Protein AF-A0A7V8ATJ8-F1 (afdb_monomer)

Solvent-accessible surface area (backbone atoms only — not comparable to full-atom values): 4185 Å² total; per-residue (Å²): 115,69,68,62,53,54,51,53,50,53,53,50,48,45,54,56,46,57,81,74,50,84,80,86,65,88,48,87,72,59,68,46,86,63,36,68,46,52,49,53,50,51,53,49,52,51,48,53,48,42,45,62,71,50,47,44,62,73,68,57,71,66,86,70,77,71,77,113

Secondary structure (DSSP, 8-state):
-HHHHHHHHHHHHHHHHTTTSPP--SSGGGGSTTHHHHHHHHHHHHHHHHIIIIIHHHH---GGGG--

Radius of gyration: 18.55 Å; Cα contacts (8 Å, |Δi|>4): 18; chains: 1; bounding box: 38×36×51 Å

Mean predicted aligned error: 7.09 Å

pLDDT: mean 85.8, std 8.75, range [63.62, 97.0]

Sequence (68 aa):
MRMKLLFSLLLFASVVAEFFVLKHVYFPWEDVPLFYAAFGFVAFVLFMLGAKYVLLPIVRRGETYYDD

Foldseek 3Di:
DVVVVVVVVVLVVVLVVQVVDDDPDPDPVSVDRCNVSVVVVVVVVVVVCCCVPPVCVVVDDDPCPPVD

Structure (mmCIF, N/CA/C/O backbone):
data_AF-A0A7V8ATJ8-F1
#
_entry.id   AF-A0A7V8ATJ8-F1
#
loop_
_atom_site.group_PDB
_atom_site.id
_atom_site.type_symbol
_atom_site.label_atom_id
_atom_site.label_alt_id
_atom_site.label_comp_id
_atom_site.label_asym_id
_atom_site.label_entity_id
_atom_site.label_seq_id
_atom_site.pdbx_PDB_ins_code
_atom_site.Cartn_x
_atom_site.Cartn_y
_atom_site.Cartn_z
_atom_site.occupancy
_atom_site.B_iso_or_equiv
_atom_site.auth_seq_id
_atom_site.auth_comp_id
_atom_site.auth_asym_id
_atom_site.auth_atom_id
_atom_site.pdbx_PDB_model_num
ATOM 1 N N . MET A 1 1 ? -5.310 18.402 0.840 1.00 63.62 1 MET A N 1
ATOM 2 C CA . MET A 1 1 ? -4.619 18.259 -0.466 1.00 63.62 1 MET A CA 1
ATOM 3 C C . MET A 1 1 ? -3.171 17.765 -0.325 1.00 63.62 1 MET A C 1
ATOM 5 O O . MET A 1 1 ? -2.798 16.854 -1.048 1.00 63.62 1 MET A O 1
ATOM 9 N N . ARG A 1 2 ? -2.394 18.257 0.659 1.00 81.81 2 ARG A N 1
ATOM 10 C CA . ARG A 1 2 ? -0.983 17.870 0.908 1.00 81.81 2 ARG A CA 1
ATOM 11 C C . ARG A 1 2 ? -0.722 16.361 1.077 1.00 81.81 2 ARG A C 1
ATOM 13 O O . ARG A 1 2 ? 0.173 15.833 0.438 1.00 81.81 2 ARG A O 1
ATOM 20 N N . MET A 1 3 ? -1.532 15.648 1.865 1.00 83.38 3 MET A N 1
ATOM 21 C CA . MET A 1 3 ? -1.307 14.212 2.126 1.00 83.38 3 MET A CA 1
ATOM 22 C C . MET A 1 3 ? -1.516 13.324 0.889 1.00 83.38 3 MET A C 1
ATOM 24 O O . MET A 1 3 ? -0.806 12.342 0.719 1.00 83.38 3 MET A O 1
ATOM 28 N N . LYS A 1 4 ? -2.447 13.688 -0.008 1.00 87.25 4 LYS A N 1
ATOM 29 C CA . LYS A 1 4 ? -2.699 12.933 -1.248 1.00 87.25 4 LYS A CA 1
ATOM 30 C C . LYS A 1 4 ? -1.527 13.054 -2.225 1.00 87.25 4 LYS A C 1
ATOM 32 O O . LYS A 1 4 ? -1.164 12.075 -2.862 1.00 87.25 4 LYS A O 1
ATOM 37 N N . LEU A 1 5 ? -0.920 14.243 -2.295 1.00 91.31 5 LEU A N 1
ATOM 38 C CA . LEU A 1 5 ? 0.275 14.490 -3.102 1.00 91.31 5 LEU A CA 1
ATOM 39 C C . LEU A 1 5 ? 1.468 13.693 -2.579 1.00 91.31 5 LEU A C 1
ATOM 41 O O . LEU A 1 5 ? 2.111 13.002 -3.355 1.00 91.31 5 LEU A O 1
ATOM 45 N N . LEU A 1 6 ? 1.719 13.726 -1.266 1.00 92.12 6 LEU A N 1
ATOM 46 C CA . LEU A 1 6 ? 2.800 12.947 -0.654 1.00 92.12 6 LEU A CA 1
ATOM 47 C C . LEU A 1 6 ? 2.630 11.446 -0.900 1.00 92.12 6 LEU A C 1
ATOM 49 O O . LEU A 1 6 ? 3.577 10.777 -1.298 1.00 92.12 6 LEU A O 1
ATOM 53 N N . PHE A 1 7 ? 1.413 10.931 -0.722 1.00 89.88 7 PHE A N 1
ATOM 54 C CA . PHE A 1 7 ? 1.113 9.529 -0.991 1.00 89.88 7 PHE A CA 1
ATOM 55 C C . PHE A 1 7 ? 1.340 9.162 -2.463 1.00 89.88 7 PHE A C 1
ATOM 57 O O . PHE A 1 7 ? 1.991 8.164 -2.757 1.00 89.88 7 PHE A O 1
ATOM 64 N N . SER A 1 8 ? 0.86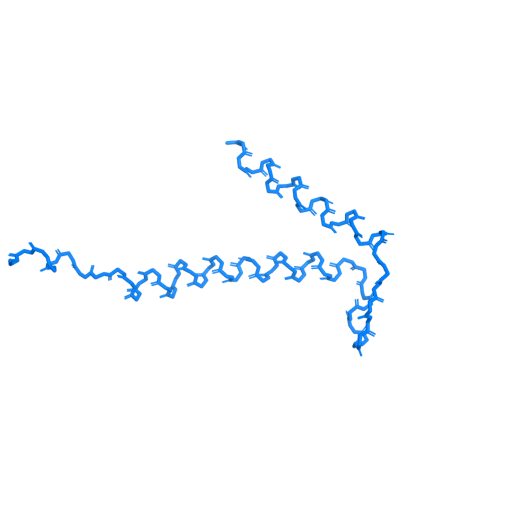2 9.998 -3.390 1.00 90.75 8 SER A N 1
ATOM 65 C CA . SER A 1 8 ? 1.075 9.790 -4.824 1.00 90.75 8 SER A CA 1
ATOM 66 C C . SER A 1 8 ? 2.556 9.842 -5.209 1.00 90.75 8 SER A C 1
ATOM 68 O O . SER A 1 8 ? 2.977 9.074 -6.069 1.00 90.75 8 SER A O 1
ATOM 70 N N . LEU A 1 9 ? 3.343 10.723 -4.584 1.00 94.62 9 LEU A N 1
ATOM 71 C CA . LEU A 1 9 ? 4.786 10.820 -4.809 1.00 94.62 9 LEU A CA 1
ATOM 72 C C . LEU A 1 9 ? 5.519 9.576 -4.303 1.00 94.62 9 LEU A C 1
ATOM 74 O O . LEU A 1 9 ? 6.380 9.061 -5.007 1.00 94.62 9 LEU A O 1
ATOM 78 N N . LEU A 1 10 ? 5.158 9.073 -3.120 1.00 92.19 10 LEU A N 1
ATOM 79 C CA . LEU A 1 10 ? 5.725 7.836 -2.576 1.00 92.19 10 LEU A CA 1
ATOM 80 C C . LEU A 1 10 ? 5.395 6.631 -3.462 1.00 92.19 10 LEU A C 1
ATOM 82 O O . LEU A 1 10 ? 6.284 5.843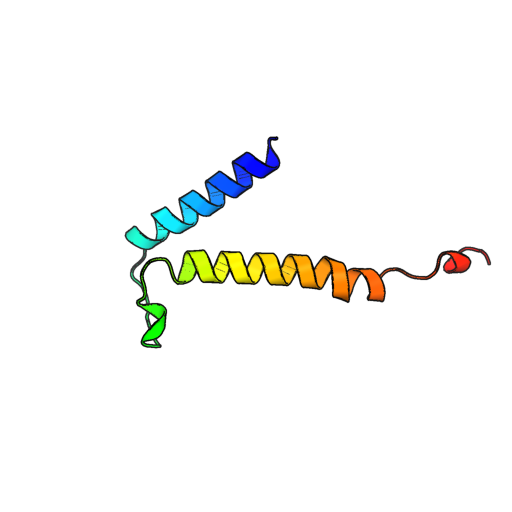 -3.760 1.00 92.19 10 LEU A O 1
ATOM 86 N N . LEU A 1 11 ? 4.150 6.523 -3.937 1.00 92.50 11 LEU A N 1
A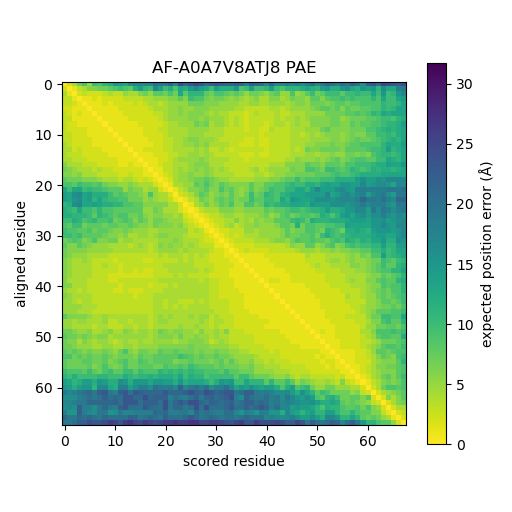TOM 87 C CA . LEU A 1 11 ? 3.736 5.444 -4.837 1.00 92.50 11 LEU A CA 1
ATOM 88 C C . LEU A 1 11 ? 4.525 5.498 -6.151 1.00 92.50 11 LEU A C 1
ATOM 90 O O . LEU A 1 11 ? 5.067 4.488 -6.595 1.00 92.50 11 LEU A O 1
ATOM 94 N N . PHE A 1 12 ? 4.658 6.688 -6.737 1.00 93.69 12 PHE A N 1
ATOM 95 C CA . PHE A 1 12 ? 5.468 6.877 -7.937 1.00 93.69 12 PHE A CA 1
ATOM 96 C C . PHE A 1 12 ? 6.941 6.522 -7.695 1.00 93.69 12 PHE A C 1
ATOM 98 O O . PHE A 1 12 ? 7.548 5.832 -8.510 1.00 93.69 12 PHE A O 1
ATOM 105 N N . ALA A 1 13 ? 7.505 6.917 -6.551 1.00 92.94 13 ALA A N 1
ATOM 106 C CA . ALA A 1 13 ? 8.874 6.569 -6.185 1.00 92.94 13 ALA A CA 1
ATOM 107 C C . ALA A 1 13 ? 9.070 5.051 -6.051 1.00 92.94 13 ALA A C 1
ATOM 109 O O . ALA A 1 13 ? 10.088 4.538 -6.506 1.00 92.94 13 ALA A O 1
ATOM 110 N N . SER A 1 14 ? 8.098 4.321 -5.493 1.00 88.69 14 SER A N 1
ATOM 111 C CA . SER A 1 14 ? 8.141 2.854 -5.415 1.00 88.69 14 SER A CA 1
ATOM 112 C C . SER A 1 14 ? 8.147 2.190 -6.793 1.00 88.69 14 SER A C 1
ATOM 114 O O . SER A 1 14 ? 8.874 1.222 -6.990 1.00 88.69 14 SER A O 1
ATOM 116 N N . VAL A 1 15 ? 7.389 2.725 -7.753 1.00 90.69 15 VAL A N 1
ATOM 117 C CA . VAL A 1 15 ? 7.400 2.238 -9.143 1.00 90.69 15 VAL A CA 1
ATOM 118 C C . VAL A 1 15 ? 8.753 2.497 -9.802 1.00 90.69 15 VAL A C 1
ATOM 120 O O . VAL A 1 15 ? 9.312 1.614 -10.445 1.00 90.69 15 VAL A O 1
ATOM 123 N N . VAL A 1 16 ? 9.310 3.696 -9.620 1.00 91.31 16 VAL A N 1
ATOM 124 C CA . VAL A 1 16 ? 10.626 4.048 -10.170 1.00 91.31 16 VAL A CA 1
ATOM 125 C C . VAL A 1 16 ? 11.725 3.181 -9.553 1.00 91.31 16 VAL A C 1
ATOM 127 O O . VAL A 1 16 ? 12.601 2.713 -10.273 1.00 91.31 16 VAL A O 1
ATOM 130 N N . ALA A 1 17 ? 11.661 2.919 -8.246 1.00 88.62 17 ALA A N 1
ATOM 131 C CA . ALA A 1 17 ? 12.641 2.107 -7.531 1.00 88.62 17 ALA A CA 1
ATOM 132 C C . ALA A 1 17 ? 12.763 0.679 -8.086 1.00 88.62 17 ALA A C 1
ATOM 134 O O . ALA A 1 17 ? 13.854 0.113 -8.053 1.00 88.62 17 ALA A O 1
ATOM 135 N N . GLU A 1 18 ? 11.694 0.115 -8.654 1.00 83.69 18 GLU A N 1
ATOM 136 C CA . GLU A 1 18 ? 11.727 -1.224 -9.253 1.00 83.69 18 GLU A CA 1
ATOM 137 C C . GLU A 1 18 ? 12.713 -1.336 -10.426 1.00 83.69 18 GLU A C 1
ATOM 139 O O . GLU A 1 18 ? 13.281 -2.400 -10.649 1.00 83.69 18 GLU A O 1
ATOM 144 N N . PHE A 1 19 ? 12.985 -0.238 -11.137 1.00 83.88 19 PHE A N 1
ATOM 145 C CA . PHE A 1 19 ? 13.962 -0.222 -12.230 1.00 83.88 19 PHE A CA 1
ATOM 146 C C . PHE A 1 19 ? 15.419 -0.168 -11.751 1.00 83.88 19 PHE A C 1
ATOM 148 O O . PHE A 1 19 ? 16.326 -0.453 -12.530 1.00 83.88 19 PHE A O 1
ATOM 155 N N . PHE A 1 20 ? 15.656 0.198 -10.489 1.00 85.44 20 PHE A N 1
ATOM 156 C CA . PHE A 1 20 ? 17.001 0.314 -9.914 1.00 85.44 20 PHE A CA 1
ATOM 157 C C . PHE A 1 20 ? 17.371 -0.871 -9.014 1.00 85.44 20 PHE A C 1
ATOM 159 O O . PHE A 1 20 ? 18.554 -1.109 -8.774 1.00 85.44 20 PHE A O 1
ATOM 166 N N . VAL A 1 21 ? 16.385 -1.614 -8.509 1.00 81.94 21 VAL A N 1
ATOM 167 C CA . VAL A 1 21 ? 16.598 -2.734 -7.586 1.00 81.94 21 VAL A CA 1
ATOM 168 C C . VAL A 1 21 ? 16.621 -4.053 -8.357 1.00 81.94 21 VAL A C 1
ATOM 170 O O . VAL A 1 21 ? 15.640 -4.421 -8.998 1.00 81.94 21 VAL A O 1
ATOM 173 N N . LEU A 1 22 ? 17.722 -4.810 -8.254 1.00 77.88 22 LEU A N 1
ATOM 174 C CA . LEU A 1 22 ? 17.742 -6.193 -8.735 1.00 77.88 22 LEU A CA 1
ATOM 175 C C . LEU A 1 22 ? 16.789 -7.038 -7.884 1.00 77.88 22 LEU A C 1
ATOM 177 O O . LEU A 1 22 ? 16.995 -7.207 -6.681 1.00 77.88 22 LEU A O 1
ATOM 181 N N . LYS A 1 23 ? 15.759 -7.591 -8.522 1.00 75.44 23 LYS A N 1
ATOM 182 C CA . LYS A 1 23 ? 14.778 -8.462 -7.874 1.00 75.44 23 LYS A CA 1
ATOM 183 C C . LYS A 1 23 ? 15.465 -9.754 -7.414 1.00 75.44 23 LYS A C 1
ATOM 185 O O . LYS A 1 23 ? 16.134 -10.421 -8.200 1.00 75.44 23 LYS A O 1
ATOM 190 N N . HIS A 1 24 ? 15.305 -10.125 -6.146 1.00 75.81 24 HIS A N 1
ATOM 191 C CA . HIS A 1 24 ? 15.630 -11.470 -5.662 1.00 75.81 24 HIS A CA 1
ATOM 19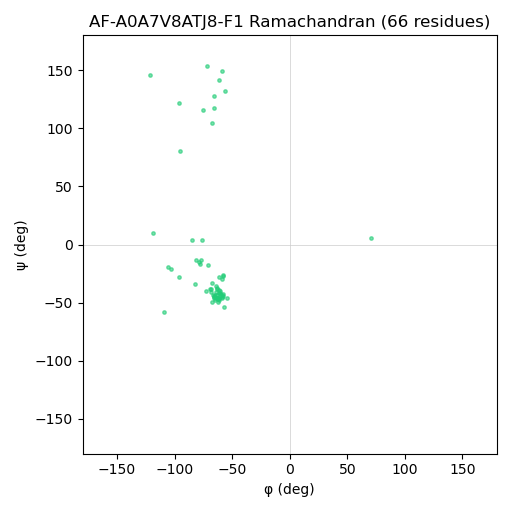2 C C . HIS A 1 24 ? 14.350 -12.297 -5.678 1.00 75.81 24 HIS A C 1
ATOM 194 O O . HIS A 1 24 ? 13.658 -12.420 -4.672 1.00 75.81 24 HIS A O 1
ATOM 200 N N . VAL A 1 25 ? 14.020 -12.779 -6.874 1.00 80.94 25 VAL A N 1
ATOM 201 C CA . VAL A 1 25 ? 12.829 -13.580 -7.158 1.00 80.94 25 VAL A CA 1
ATOM 202 C C . VAL A 1 25 ? 13.069 -14.996 -6.632 1.00 80.94 25 VAL A C 1
ATOM 204 O O . VAL A 1 25 ? 13.957 -15.694 -7.123 1.00 80.94 25 VAL A O 1
ATOM 207 N N . TYR A 1 26 ? 12.288 -15.425 -5.643 1.00 81.69 26 TYR A N 1
ATOM 208 C CA . TYR A 1 26 ? 12.263 -16.816 -5.173 1.00 81.69 26 TYR A CA 1
ATOM 209 C C . TYR A 1 26 ? 11.127 -17.603 -5.823 1.00 81.69 26 TYR A C 1
ATOM 211 O O . TYR A 1 26 ? 11.234 -18.818 -5.998 1.00 81.69 26 TYR A O 1
ATOM 219 N N . PHE A 1 27 ? 10.051 -16.911 -6.207 1.00 83.06 27 PHE A N 1
ATOM 220 C CA . PHE A 1 27 ? 8.882 -17.520 -6.826 1.00 83.06 27 PHE A CA 1
ATOM 221 C C . PHE A 1 27 ? 8.584 -16.936 -8.215 1.00 83.06 27 PHE A C 1
ATOM 223 O O . PHE A 1 27 ? 8.735 -15.732 -8.409 1.00 83.06 27 PHE A O 1
ATOM 230 N N . PRO A 1 28 ? 8.067 -17.731 -9.174 1.00 81.31 28 PRO A N 1
ATOM 231 C CA . PRO A 1 28 ? 7.872 -17.290 -10.563 1.00 81.31 28 PRO A CA 1
ATOM 232 C C . PRO A 1 28 ? 6.971 -16.057 -10.733 1.00 81.31 28 PRO A C 1
ATOM 234 O O . PRO A 1 28 ? 7.091 -15.328 -11.711 1.00 81.31 28 PRO A O 1
ATOM 237 N N . TRP A 1 29 ? 6.052 -15.816 -9.796 1.00 80.75 29 TRP A N 1
ATOM 238 C CA . TRP A 1 29 ? 5.124 -14.682 -9.835 1.00 80.75 29 TRP A CA 1
ATOM 239 C C . TRP A 1 29 ? 5.726 -13.364 -9.330 1.00 80.75 29 TRP A C 1
ATOM 241 O O . TRP A 1 29 ? 5.133 -12.313 -9.557 1.00 80.75 29 TRP A O 1
ATOM 251 N N . GLU A 1 30 ? 6.884 -13.390 -8.669 1.00 81.56 30 GLU A N 1
ATOM 252 C CA . GLU A 1 30 ? 7.559 -12.174 -8.188 1.00 81.56 30 GLU A CA 1
ATOM 253 C C . GLU A 1 30 ? 8.323 -11.447 -9.305 1.00 81.56 30 GLU A C 1
ATOM 255 O O . GLU A 1 30 ? 8.673 -10.275 -9.163 1.00 81.56 30 GLU A O 1
ATOM 260 N N . ASP A 1 31 ? 8.554 -12.117 -10.437 1.00 84.06 31 ASP A N 1
ATOM 261 C CA . ASP A 1 31 ? 9.246 -11.528 -11.588 1.00 84.06 31 ASP A CA 1
ATOM 262 C C . ASP A 1 31 ? 8.347 -10.582 -12.405 1.00 84.06 31 ASP A C 1
ATOM 264 O O . ASP A 1 31 ? 8.822 -9.765 -13.200 1.00 84.06 31 ASP A O 1
ATOM 268 N N . VAL A 1 32 ? 7.032 -10.629 -12.163 1.00 86.25 32 VAL A N 1
ATOM 269 C CA . VAL A 1 32 ? 6.052 -9.776 -12.839 1.00 86.25 32 VAL A CA 1
ATOM 270 C C . VAL A 1 32 ? 6.428 -8.297 -12.640 1.00 86.25 32 VAL A C 1
ATOM 272 O O . VAL A 1 32 ? 6.743 -7.875 -11.521 1.00 86.25 32 VAL A O 1
ATOM 275 N N . PRO A 1 33 ? 6.435 -7.476 -13.706 1.00 84.06 33 PRO A N 1
ATOM 276 C CA . PRO A 1 33 ? 6.683 -6.046 -13.566 1.00 84.06 33 PRO A CA 1
ATOM 277 C C . PRO A 1 33 ? 5.604 -5.411 -12.686 1.00 84.06 33 PRO A C 1
ATOM 279 O O . PRO A 1 33 ? 4.432 -5.770 -12.794 1.00 84.06 33 PRO A O 1
ATOM 282 N N . LEU A 1 34 ? 5.987 -4.456 -11.839 1.00 85.31 34 LEU A N 1
ATOM 283 C CA . LEU A 1 34 ? 5.114 -3.767 -10.877 1.00 85.31 34 LEU A CA 1
ATOM 284 C C . LEU A 1 34 ? 4.655 -4.629 -9.698 1.00 85.31 34 LEU A C 1
ATOM 286 O O . LEU A 1 34 ? 3.874 -4.143 -8.874 1.00 85.31 34 LEU A O 1
ATOM 290 N N . PHE A 1 35 ? 5.143 -5.868 -9.564 1.00 87.12 35 PHE A N 1
ATOM 291 C CA . PHE A 1 35 ? 4.675 -6.789 -8.529 1.00 87.12 35 PHE A CA 1
ATOM 292 C C . PHE A 1 35 ? 4.843 -6.210 -7.122 1.00 87.12 35 PHE A C 1
ATOM 294 O O . PHE A 1 35 ? 3.870 -6.104 -6.381 1.00 87.12 35 PHE A O 1
ATOM 301 N N . TYR A 1 36 ? 6.050 -5.773 -6.758 1.00 86.81 36 TYR A N 1
ATOM 302 C CA . TYR A 1 36 ? 6.333 -5.289 -5.403 1.00 86.81 36 TYR A CA 1
ATOM 303 C C . TYR A 1 36 ? 5.630 -3.967 -5.084 1.00 86.81 36 TYR A C 1
ATOM 305 O O . TYR A 1 36 ? 5.127 -3.792 -3.973 1.00 86.81 36 TYR A O 1
ATOM 313 N N . ALA A 1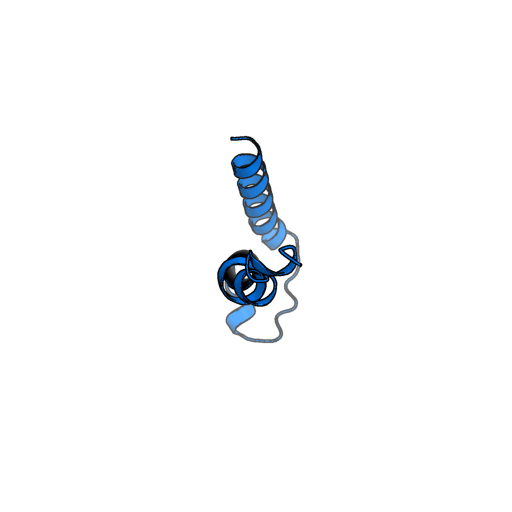 37 ? 5.546 -3.054 -6.056 1.00 89.88 37 ALA A N 1
ATOM 314 C CA . ALA A 1 37 ? 4.825 -1.795 -5.889 1.00 89.88 37 ALA A CA 1
ATOM 315 C C . ALA A 1 37 ? 3.320 -2.039 -5.678 1.00 89.88 37 ALA A C 1
ATOM 317 O O . ALA A 1 37 ? 2.724 -1.489 -4.747 1.00 89.88 37 ALA A O 1
ATOM 318 N N . ALA A 1 38 ? 2.713 -2.907 -6.494 1.00 90.81 38 ALA A N 1
ATOM 319 C CA . ALA A 1 38 ? 1.307 -3.275 -6.367 1.00 90.81 38 ALA A CA 1
ATOM 320 C C . ALA A 1 38 ? 1.038 -4.043 -5.066 1.00 90.81 38 ALA A C 1
ATOM 322 O O . ALA A 1 38 ? 0.102 -3.712 -4.337 1.00 90.81 38 ALA A O 1
ATOM 323 N N . PHE A 1 39 ? 1.878 -5.024 -4.739 1.00 90.62 39 PHE A N 1
ATOM 324 C CA . PHE A 1 39 ? 1.754 -5.824 -3.525 1.00 90.62 39 PHE A CA 1
ATOM 325 C C . PHE A 1 39 ? 1.867 -4.959 -2.267 1.00 90.62 39 PHE A C 1
ATOM 327 O O . PHE A 1 39 ? 1.006 -5.039 -1.392 1.00 90.62 39 PHE A O 1
ATOM 334 N N . GLY A 1 40 ? 2.869 -4.079 -2.195 1.00 90.44 40 GLY A N 1
ATOM 335 C CA . GLY A 1 40 ? 3.041 -3.155 -1.074 1.00 90.44 40 GLY A CA 1
ATOM 336 C C . GLY A 1 40 ? 1.854 -2.203 -0.913 1.00 90.44 40 GLY A C 1
ATOM 337 O O . GLY A 1 40 ? 1.377 -1.993 0.204 1.00 90.44 40 GLY A O 1
ATOM 338 N N . PHE A 1 41 ? 1.317 -1.680 -2.020 1.00 93.50 41 PHE A N 1
ATOM 339 C CA . PHE A 1 41 ? 0.114 -0.848 -1.995 1.00 93.50 41 PHE A CA 1
ATOM 340 C C . PHE A 1 41 ? -1.109 -1.616 -1.474 1.00 93.50 41 PHE A C 1
ATOM 342 O O . PHE A 1 41 ? -1.796 -1.136 -0.570 1.00 93.50 41 PHE A O 1
ATOM 349 N N . VAL A 1 42 ? -1.367 -2.816 -2.001 1.00 95.50 42 VAL A N 1
ATOM 350 C CA . VAL A 1 42 ? -2.493 -3.658 -1.570 1.00 95.50 42 VAL A CA 1
ATOM 351 C C . VAL A 1 42 ? -2.352 -4.030 -0.096 1.00 95.50 42 VAL A C 1
ATOM 353 O O . VAL A 1 42 ? -3.309 -3.870 0.661 1.00 95.50 42 VAL A O 1
ATOM 356 N N . ALA A 1 43 ? -1.162 -4.447 0.340 1.00 95.00 43 ALA A N 1
ATOM 357 C CA . ALA A 1 43 ? -0.881 -4.760 1.737 1.00 95.00 43 ALA A CA 1
ATOM 358 C C . ALA A 1 43 ? -1.152 -3.555 2.651 1.00 95.00 43 ALA A C 1
ATOM 360 O O . ALA A 1 43 ? -1.793 -3.702 3.692 1.00 95.00 43 ALA A O 1
ATOM 361 N N . PHE A 1 44 ? -0.743 -2.351 2.243 1.00 93.31 44 PHE A N 1
ATOM 362 C CA . PHE A 1 44 ? -1.002 -1.130 3.003 1.00 93.31 44 PHE A CA 1
ATOM 363 C C . PHE A 1 44 ? -2.497 -0.797 3.097 1.00 93.31 44 PHE A C 1
ATOM 365 O O . PHE A 1 44 ? -2.988 -0.450 4.173 1.00 93.31 44 PHE A O 1
ATOM 372 N N . VAL A 1 45 ? -3.243 -0.928 1.996 1.00 95.00 45 VAL A N 1
ATOM 373 C CA . VAL A 1 45 ? -4.699 -0.716 1.994 1.00 95.00 45 VAL A CA 1
ATOM 374 C C . VAL A 1 45 ? -5.387 -1.726 2.906 1.00 95.00 45 VAL A C 1
ATOM 376 O O . VAL A 1 45 ? -6.202 -1.331 3.739 1.00 95.00 45 VAL A O 1
ATOM 379 N N . LEU A 1 46 ? -5.035 -3.009 2.804 1.00 97.00 46 LEU A N 1
ATOM 380 C CA . LEU A 1 46 ? -5.572 -4.053 3.675 1.00 97.00 46 LEU A CA 1
ATOM 381 C C . LEU A 1 46 ? -5.240 -3.785 5.142 1.00 97.00 46 LEU A C 1
ATOM 383 O O . LEU A 1 46 ? -6.110 -3.940 5.994 1.00 97.00 46 LEU A O 1
ATOM 38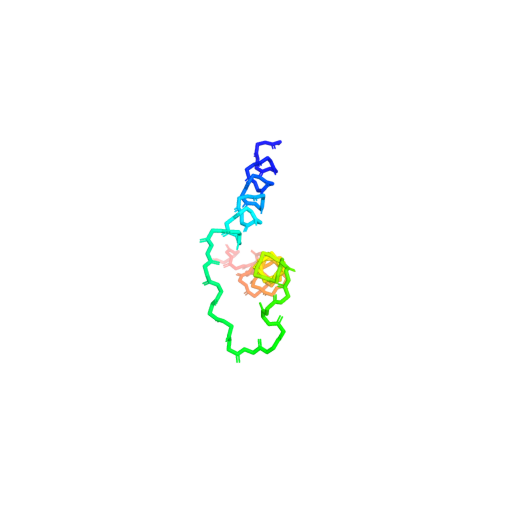7 N N . PHE A 1 47 ? -4.029 -3.316 5.439 1.00 95.50 47 PHE A N 1
ATOM 388 C CA . PHE A 1 47 ? -3.639 -2.931 6.790 1.00 95.50 47 PHE A CA 1
ATOM 389 C C . PHE A 1 47 ? -4.479 -1.762 7.318 1.00 95.50 47 PHE A C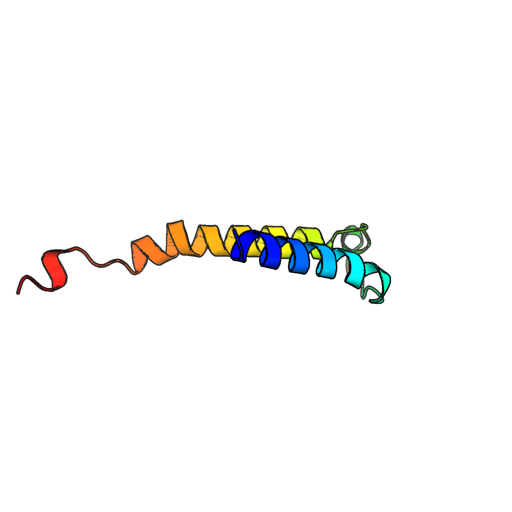 1
ATOM 391 O O . PHE A 1 47 ? -5.001 -1.827 8.427 1.00 95.50 47 PHE A O 1
ATOM 398 N N . MET A 1 48 ? -4.678 -0.715 6.515 1.00 94.38 48 MET A N 1
ATOM 399 C CA . MET A 1 48 ? -5.541 0.422 6.860 1.00 94.38 48 MET A CA 1
ATOM 400 C C . MET A 1 48 ? -6.996 -0.002 7.090 1.00 94.38 48 MET A C 1
ATOM 402 O O . MET A 1 48 ? -7.633 0.446 8.046 1.00 94.38 48 MET A O 1
ATOM 406 N N . LEU A 1 49 ? -7.527 -0.886 6.242 1.00 96.38 49 LEU A N 1
AT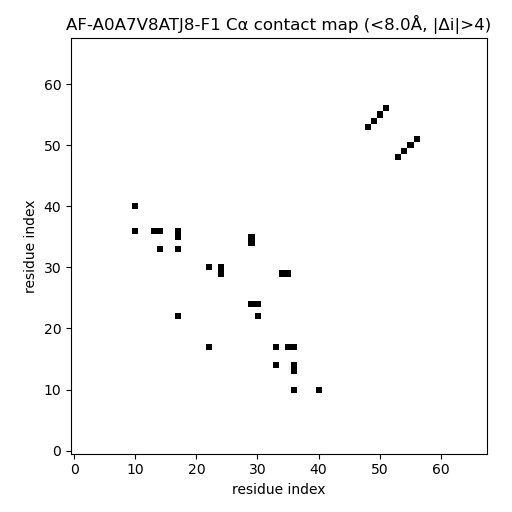OM 407 C CA . LEU A 1 49 ? -8.870 -1.438 6.404 1.00 96.38 49 LEU A CA 1
ATOM 408 C C . LEU A 1 49 ? -8.960 -2.311 7.658 1.00 96.38 49 LEU A C 1
ATOM 410 O O . LEU A 1 49 ? -9.882 -2.132 8.447 1.00 96.38 49 LEU A O 1
ATOM 414 N N . GLY A 1 50 ? -7.991 -3.191 7.894 1.00 96.00 50 GLY A N 1
ATOM 415 C CA . GLY A 1 50 ? -7.909 -4.002 9.107 1.00 96.00 50 GLY A CA 1
ATOM 416 C C . GLY A 1 50 ? -7.832 -3.136 10.364 1.00 96.00 50 GLY A C 1
ATOM 417 O O . GLY A 1 50 ? -8.577 -3.353 11.316 1.00 96.00 50 GLY A O 1
ATOM 418 N N . ALA A 1 51 ? -7.026 -2.075 10.346 1.00 94.25 51 ALA A N 1
ATOM 419 C CA . ALA A 1 51 ? -6.961 -1.116 11.441 1.00 94.25 51 ALA A CA 1
ATOM 420 C C . ALA A 1 51 ? -8.330 -0.466 11.700 1.00 94.25 51 ALA A C 1
ATOM 422 O O . ALA A 1 51 ? -8.794 -0.398 12.839 1.00 94.25 51 ALA A O 1
ATOM 423 N N . LYS A 1 52 ? -9.006 -0.027 10.636 1.00 93.44 52 LYS A N 1
ATOM 424 C CA . LYS A 1 52 ? -10.284 0.681 10.737 1.00 93.44 52 LYS A CA 1
ATOM 425 C C . LYS A 1 52 ? -11.463 -0.215 11.124 1.00 93.44 52 LYS A C 1
ATOM 427 O O . LYS A 1 52 ? -12.339 0.235 11.855 1.00 93.44 52 LYS A O 1
ATOM 432 N N . TYR A 1 53 ? -11.529 -1.429 10.594 1.00 94.25 53 TYR A N 1
ATOM 433 C CA . TYR A 1 53 ? -12.705 -2.296 10.708 1.00 94.25 53 TYR A CA 1
ATOM 434 C C . TYR A 1 53 ? -12.525 -3.445 11.695 1.00 94.25 53 TYR A C 1
ATOM 436 O O . TYR A 1 53 ? -13.522 -3.987 12.154 1.00 94.25 53 TYR A O 1
ATOM 444 N N . VAL A 1 54 ? -11.289 -3.806 12.040 1.00 93.69 54 VAL A N 1
ATOM 445 C CA . VAL A 1 54 ? -11.001 -4.874 13.005 1.00 93.69 54 VAL A CA 1
ATOM 446 C C . VAL A 1 54 ? -10.449 -4.276 14.293 1.00 93.69 54 VAL A C 1
ATOM 448 O O . VAL A 1 54 ? -11.069 -4.431 15.340 1.00 93.69 54 VAL A O 1
ATOM 451 N N . LEU A 1 55 ? -9.337 -3.531 14.236 1.00 91.06 55 LEU A N 1
ATOM 452 C CA . LEU A 1 55 ? -8.741 -2.977 15.459 1.00 91.06 55 LEU A CA 1
ATOM 453 C C . LEU A 1 55 ? -9.618 -1.908 16.112 1.00 91.06 55 LEU A C 1
ATOM 455 O O . LEU A 1 55 ? -9.822 -1.973 17.319 1.00 91.06 55 LEU A O 1
ATOM 459 N N . LEU A 1 56 ? -10.115 -0.914 15.365 1.00 89.00 56 LEU A N 1
ATOM 460 C CA . LEU A 1 56 ? -10.872 0.189 15.971 1.00 89.00 56 LEU A CA 1
ATOM 461 C C . LEU A 1 56 ? -12.106 -0.298 16.746 1.00 89.00 56 LEU A C 1
ATOM 463 O O . LEU A 1 56 ? -12.284 0.191 17.855 1.00 89.00 56 LEU A O 1
ATOM 467 N N . PRO A 1 57 ? -12.933 -1.237 16.249 1.00 86.56 57 PRO A N 1
ATOM 468 C CA . PRO A 1 57 ? -14.038 -1.777 17.041 1.00 86.56 57 PRO A CA 1
ATOM 469 C C . PRO A 1 57 ? -13.593 -2.549 18.284 1.00 86.56 57 PRO A C 1
ATOM 471 O O . PRO A 1 57 ? -14.252 -2.452 19.309 1.00 86.56 57 PRO A O 1
ATOM 474 N N . ILE A 1 58 ? -12.479 -3.286 18.216 1.00 88.81 58 ILE A N 1
ATOM 475 C CA . ILE A 1 58 ? -11.943 -4.025 19.373 1.00 88.81 58 ILE A CA 1
ATOM 476 C C . ILE A 1 58 ? -11.412 -3.058 20.440 1.00 88.81 58 ILE A C 1
ATOM 478 O O . ILE A 1 58 ? -11.589 -3.278 21.636 1.00 88.81 58 ILE A O 1
ATOM 482 N N . VAL A 1 59 ? -10.732 -1.994 20.011 1.00 88.06 59 VAL A N 1
ATOM 483 C CA . VAL A 1 59 ? -10.074 -1.033 20.905 1.00 88.06 59 VAL A CA 1
ATOM 484 C C . VAL A 1 59 ? -11.058 0.003 21.451 1.00 88.06 59 VAL A C 1
ATOM 486 O O . VAL A 1 59 ? 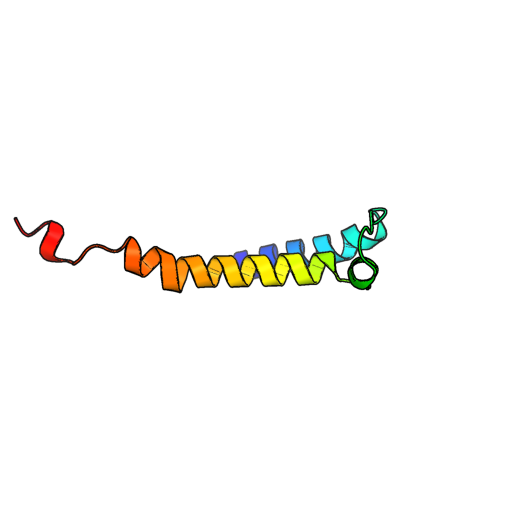-10.901 0.449 22.588 1.00 88.06 59 VAL A O 1
ATOM 489 N N . ARG A 1 60 ? -12.070 0.405 20.670 1.00 81.44 60 ARG A N 1
ATOM 490 C CA . ARG A 1 60 ? -13.102 1.341 21.131 1.00 81.44 60 ARG A CA 1
ATOM 491 C C . ARG A 1 60 ? -13.951 0.671 22.206 1.00 81.44 60 ARG A C 1
ATOM 493 O O . ARG A 1 60 ? -14.800 -0.164 21.922 1.00 81.44 60 ARG A O 1
ATOM 500 N N . ARG A 1 61 ? -13.713 1.073 23.452 1.00 72.06 61 ARG A N 1
ATOM 501 C CA . ARG A 1 61 ? -14.562 0.738 24.598 1.00 72.06 61 ARG A CA 1
ATOM 502 C C . ARG A 1 61 ? -15.877 1.517 24.525 1.00 72.06 61 ARG A C 1
ATOM 504 O O . ARG A 1 61 ? -15.928 2.580 23.910 1.00 72.06 61 ARG A O 1
ATOM 511 N N . GLY A 1 62 ? -16.925 0.955 25.127 1.00 75.62 62 GLY A N 1
ATOM 512 C CA . GLY A 1 62 ? -18.241 1.590 25.208 1.00 75.62 62 GLY A CA 1
ATOM 513 C C . GLY A 1 62 ? -18.176 2.938 25.925 1.00 75.62 62 GLY A C 1
ATOM 514 O O . GLY A 1 62 ? -17.333 3.132 26.800 1.00 75.62 62 GLY A O 1
ATOM 515 N N . GLU A 1 63 ? -19.063 3.858 25.543 1.00 67.12 63 GLU A N 1
ATOM 516 C CA . GLU A 1 63 ? -19.113 5.221 26.098 1.00 67.12 63 GLU A CA 1
ATOM 517 C C . GLU A 1 63 ? -19.308 5.229 27.622 1.00 67.12 63 GLU A C 1
ATOM 519 O O . GLU A 1 63 ? -18.761 6.091 28.296 1.00 67.12 63 GLU A O 1
ATOM 524 N N . THR A 1 64 ? -19.938 4.189 28.176 1.00 67.00 64 THR A N 1
ATOM 525 C CA . THR A 1 64 ? -20.203 4.039 29.613 1.00 67.00 64 THR A CA 1
ATOM 526 C C . THR A 1 64 ? -18.986 3.626 30.449 1.00 67.00 64 THR A C 1
ATOM 528 O O . THR A 1 64 ? -19.125 3.352 31.633 1.00 67.00 64 THR A O 1
ATOM 531 N N . TYR A 1 65 ? -17.788 3.515 29.862 1.00 65.69 65 TYR A N 1
ATOM 532 C CA . TYR A 1 65 ? -16.584 3.080 30.588 1.00 65.69 65 TYR A CA 1
ATOM 533 C C . TYR A 1 65 ? -16.052 4.130 31.588 1.00 65.69 65 TYR A C 1
ATOM 535 O O . TYR A 1 65 ? -15.260 3.781 32.458 1.00 65.69 65 TYR A O 1
ATOM 543 N N . TYR A 1 66 ? -16.464 5.396 31.464 1.00 66.31 66 TYR A N 1
ATOM 544 C CA . TYR A 1 66 ? -16.085 6.494 32.369 1.00 66.31 66 TYR A CA 1
ATOM 545 C C . TYR A 1 66 ? -17.287 7.131 33.083 1.00 66.31 66 TYR A C 1
ATOM 547 O O . TYR A 1 66 ? -17.132 8.183 33.697 1.00 66.31 66 TYR A O 1
ATOM 555 N N . ASP A 1 67 ? -18.469 6.520 32.971 1.00 70.12 67 ASP A N 1
ATOM 556 C CA . ASP A 1 67 ? -19.688 7.005 33.631 1.00 70.12 67 ASP A CA 1
ATOM 557 C C . ASP A 1 67 ? -19.815 6.512 35.090 1.00 70.12 67 ASP A C 1
ATOM 559 O O . ASP A 1 67 ? -20.797 6.843 35.752 1.00 70.12 67 ASP A O 1
ATOM 563 N N . ASP A 1 68 ? -18.806 5.788 35.597 1.00 63.91 68 ASP A N 1
ATOM 564 C CA . ASP A 1 68 ? -18.607 5.436 37.013 1.00 63.91 68 ASP A CA 1
ATOM 565 C C . ASP A 1 68 ? -17.331 6.092 37.579 1.00 63.91 68 ASP A C 1
ATOM 567 O O . ASP A 1 68 ? -16.261 5.992 36.925 1.00 63.91 68 ASP A O 1
#